Protein AF-A0A2K8MB98-F1 (afdb_monomer_lite)

Secondary structure (DSSP, 8-state):
-HHHHHHHHHHHHHHHHHTSPPPPEEEEEEE-----STT-GGGG-EEEEEEE-----TTHHHHHHHHHHHHHHHHHHHHHHHHHHHHHHHHHHHHH-

Radius of gyration: 26.53 Å; chains: 1; bounding box: 54×39×74 Å

Structure (mmCIF, N/CA/C/O backbone):
data_AF-A0A2K8MB98-F1
#
_entry.id   AF-A0A2K8MB98-F1
#
loop_
_atom_site.group_PDB
_atom_site.id
_atom_site.type_symbol
_atom_site.label_atom_id
_atom_site.label_alt_id
_atom_site.label_comp_id
_atom_site.label_asym_id
_atom_site.label_entity_id
_atom_site.label_seq_id
_atom_site.pdbx_PDB_ins_code
_atom_site.Cartn_x
_atom_site.Cartn_y
_atom_site.Cartn_z
_atom_site.occupancy
_atom_site.B_iso_or_equiv
_atom_site.auth_seq_id
_atom_site.auth_comp_id
_atom_site.auth_asym_id
_atom_site.auth_atom_id
_atom_site.pdbx_PDB_model_num
ATOM 1 N N . MET A 1 1 ? 19.313 7.470 -12.984 1.00 62.22 1 MET A N 1
ATOM 2 C CA . MET A 1 1 ? 19.087 6.049 -12.625 1.00 62.22 1 MET A CA 1
ATOM 3 C C . MET A 1 1 ? 18.358 5.920 -11.284 1.00 62.22 1 MET A C 1
ATOM 5 O O . MET A 1 1 ? 17.462 5.088 -11.174 1.00 62.22 1 MET A O 1
ATOM 9 N N . ASP A 1 2 ? 18.656 6.772 -10.298 1.00 79.69 2 ASP A N 1
ATOM 10 C CA . ASP A 1 2 ? 18.084 6.665 -8.943 1.00 79.69 2 ASP A CA 1
ATOM 11 C C . ASP A 1 2 ? 16.570 6.862 -8.855 1.00 79.69 2 ASP A C 1
ATOM 13 O O . ASP A 1 2 ? 15.906 6.108 -8.154 1.00 79.69 2 ASP A O 1
ATOM 17 N N . ALA A 1 3 ? 15.989 7.790 -9.619 1.00 80.25 3 ALA A N 1
ATOM 18 C CA . ALA A 1 3 ? 14.536 7.994 -9.628 1.00 80.25 3 ALA A CA 1
ATOM 19 C C . ALA A 1 3 ? 13.762 6.779 -10.183 1.00 80.25 3 ALA A C 1
ATOM 21 O O . ALA A 1 3 ? 12.695 6.418 -9.681 1.00 80.25 3 ALA A O 1
ATOM 22 N N . ALA A 1 4 ? 14.309 6.106 -11.202 1.00 83.12 4 ALA A N 1
ATOM 23 C CA . ALA A 1 4 ? 13.697 4.914 -11.784 1.00 83.12 4 ALA A CA 1
ATOM 24 C C . ALA A 1 4 ? 13.771 3.720 -10.820 1.00 83.12 4 ALA A C 1
ATOM 26 O O . ALA A 1 4 ? 12.771 3.032 -10.613 1.00 83.12 4 ALA A O 1
ATOM 27 N N . SER A 1 5 ? 14.925 3.521 -10.173 1.00 88.81 5 SER A N 1
ATOM 28 C CA . SER A 1 5 ? 15.093 2.467 -9.168 1.00 88.81 5 SER A CA 1
ATOM 29 C C . SER A 1 5 ? 14.262 2.737 -7.908 1.00 88.81 5 SER A C 1
ATOM 31 O O . SER A 1 5 ? 13.640 1.818 -7.380 1.00 88.81 5 SER A O 1
ATOM 33 N N . ALA A 1 6 ? 14.169 3.995 -7.467 1.00 92.19 6 ALA A N 1
ATOM 34 C CA . ALA A 1 6 ? 13.305 4.411 -6.366 1.00 92.19 6 ALA A CA 1
ATOM 35 C C . ALA A 1 6 ? 11.831 4.135 -6.671 1.00 92.19 6 ALA A C 1
ATOM 37 O O . ALA A 1 6 ? 11.122 3.621 -5.812 1.00 92.19 6 ALA A O 1
ATOM 38 N N . GLY A 1 7 ? 11.385 4.393 -7.904 1.00 92.31 7 GLY A N 1
ATOM 39 C CA . GLY A 1 7 ? 10.020 4.089 -8.325 1.00 92.31 7 GLY A CA 1
ATOM 40 C C . GLY A 1 7 ? 9.685 2.595 -8.293 1.00 92.31 7 GLY A C 1
ATOM 41 O O . GLY A 1 7 ? 8.595 2.236 -7.862 1.00 92.31 7 GLY A O 1
ATOM 42 N N . VAL A 1 8 ? 10.615 1.724 -8.700 1.00 94.88 8 VAL A N 1
ATOM 43 C CA . VAL A 1 8 ? 10.432 0.263 -8.591 1.00 94.88 8 VAL A CA 1
ATOM 44 C C . VAL A 1 8 ? 10.398 -0.170 -7.123 1.00 94.88 8 VAL A C 1
ATOM 46 O O . VAL A 1 8 ? 9.475 -0.871 -6.721 1.00 94.88 8 VAL A O 1
ATOM 49 N N . ARG A 1 9 ? 11.330 0.321 -6.292 1.00 95.94 9 ARG A N 1
ATOM 50 C CA . ARG A 1 9 ? 11.345 0.020 -4.849 1.00 95.94 9 ARG A CA 1
ATOM 51 C C . ARG A 1 9 ? 10.072 0.483 -4.139 1.00 95.94 9 ARG A C 1
ATOM 53 O O . ARG A 1 9 ? 9.574 -0.226 -3.268 1.00 95.94 9 ARG A O 1
ATOM 60 N N . ALA A 1 10 ? 9.551 1.654 -4.502 1.00 95.56 10 ALA A N 1
ATOM 61 C CA . ALA A 1 10 ? 8.300 2.176 -3.965 1.00 95.56 10 ALA A CA 1
ATOM 62 C C . ALA A 1 10 ? 7.120 1.269 -4.336 1.00 95.56 10 ALA A C 1
ATOM 64 O O . ALA A 1 10 ? 6.355 0.885 -3.456 1.00 95.56 10 ALA A O 1
ATOM 65 N N . ALA A 1 11 ? 7.025 0.849 -5.600 1.00 94.88 11 ALA A N 1
ATOM 66 C CA . ALA A 1 11 ? 5.961 -0.046 -6.042 1.00 94.88 11 ALA A CA 1
ATOM 67 C C . ALA A 1 11 ? 6.044 -1.435 -5.375 1.00 94.88 11 ALA A C 1
ATOM 69 O O . ALA A 1 11 ? 5.030 -1.978 -4.939 1.00 94.88 11 ALA A O 1
ATOM 70 N N . ASP A 1 12 ? 7.252 -1.977 -5.185 1.00 95.88 12 ASP A N 1
ATOM 71 C CA . ASP A 1 12 ? 7.463 -3.214 -4.422 1.00 95.88 12 ASP A CA 1
ATOM 72 C C . ASP A 1 12 ? 7.086 -3.063 -2.939 1.00 95.88 12 ASP A C 1
ATOM 74 O O . ASP A 1 12 ? 6.570 -3.997 -2.317 1.00 95.88 12 ASP A O 1
ATOM 78 N N . ALA A 1 13 ? 7.346 -1.898 -2.338 1.00 95.81 13 ALA A N 1
ATOM 79 C CA . ALA A 1 13 ? 6.919 -1.596 -0.975 1.00 95.81 13 ALA A CA 1
ATOM 80 C C . ALA A 1 13 ? 5.390 -1.498 -0.874 1.00 95.81 13 ALA A C 1
ATOM 82 O O . ALA A 1 13 ? 4.811 -2.072 0.047 1.00 95.81 13 ALA A O 1
ATOM 83 N N . GLN A 1 14 ? 4.731 -0.857 -1.842 1.00 94.00 14 GLN A N 1
ATOM 84 C CA . GLN A 1 14 ? 3.270 -0.776 -1.913 1.00 94.00 14 GLN A CA 1
ATOM 85 C C . GLN A 1 14 ? 2.629 -2.157 -2.083 1.00 94.00 14 GLN A C 1
ATOM 87 O O . GLN A 1 14 ? 1.670 -2.465 -1.377 1.00 94.00 14 GLN A O 1
ATOM 92 N N . ARG A 1 15 ? 3.194 -3.026 -2.936 1.00 95.19 15 ARG A N 1
ATOM 93 C CA . ARG A 1 15 ? 2.746 -4.422 -3.079 1.00 95.19 15 ARG A CA 1
ATOM 94 C C . ARG A 1 15 ? 2.805 -5.172 -1.749 1.00 95.19 15 ARG A C 1
ATOM 96 O O . ARG A 1 15 ? 1.839 -5.827 -1.371 1.00 95.19 15 ARG A O 1
ATOM 103 N N . ARG A 1 16 ? 3.913 -5.046 -1.011 1.00 94.31 16 ARG A N 1
ATOM 104 C CA . ARG A 1 16 ? 4.057 -5.674 0.315 1.00 94.31 16 ARG A CA 1
ATOM 105 C C . ARG A 1 16 ? 3.081 -5.094 1.338 1.00 94.31 16 ARG A C 1
ATOM 107 O O . ARG A 1 16 ? 2.469 -5.856 2.076 1.00 94.31 16 ARG A O 1
ATOM 114 N N . ALA A 1 17 ? 2.905 -3.775 1.360 1.00 93.06 17 ALA A N 1
ATOM 115 C CA . ALA A 1 17 ? 1.966 -3.116 2.263 1.00 93.06 17 ALA A CA 1
ATOM 116 C C . ALA A 1 17 ? 0.512 -3.538 1.994 1.00 93.06 17 ALA A C 1
ATOM 118 O O . ALA A 1 17 ? -0.246 -3.753 2.933 1.00 93.06 17 ALA A O 1
ATOM 119 N N . ALA A 1 18 ? 0.127 -3.724 0.728 1.00 93.25 18 ALA A N 1
ATOM 120 C CA . ALA A 1 18 ? -1.220 -4.149 0.351 1.00 93.25 18 ALA A CA 1
ATOM 121 C C . ALA A 1 18 ? -1.589 -5.554 0.860 1.00 93.25 18 ALA A C 1
ATOM 123 O O . ALA A 1 18 ? -2.773 -5.814 1.091 1.00 93.25 18 ALA A O 1
ATOM 124 N N . ALA A 1 19 ? -0.590 -6.427 1.049 1.00 90.25 19 ALA A N 1
ATOM 125 C CA . ALA A 1 19 ? -0.749 -7.767 1.616 1.00 90.25 19 ALA A CA 1
ATOM 126 C C . ALA A 1 19 ? -0.958 -7.767 3.142 1.00 90.25 19 ALA A C 1
ATOM 128 O O . ALA A 1 19 ? -1.361 -8.785 3.705 1.00 90.25 19 ALA A O 1
ATOM 129 N N . LEU A 1 20 ? -0.712 -6.641 3.817 1.00 92.44 20 LEU A N 1
ATOM 130 C CA . LEU A 1 20 ? -1.001 -6.493 5.240 1.00 92.44 20 LEU A CA 1
ATOM 131 C C . LEU A 1 20 ? -2.503 -6.271 5.462 1.00 92.44 20 LEU A C 1
ATOM 133 O O . LEU A 1 20 ? -3.230 -5.777 4.592 1.00 92.44 20 LEU A O 1
ATOM 137 N N . ARG A 1 21 ? -2.983 -6.655 6.649 1.00 88.88 21 ARG A N 1
ATOM 138 C CA . ARG A 1 21 ? -4.360 -6.360 7.060 1.00 88.88 21 ARG A CA 1
ATOM 139 C C . ARG A 1 21 ? -4.513 -4.869 7.380 1.00 88.88 21 ARG A C 1
ATOM 141 O O . ARG A 1 21 ? -3.525 -4.228 7.734 1.00 88.88 21 ARG A O 1
ATOM 148 N N . PRO A 1 22 ? -5.738 -4.319 7.289 1.00 89.88 22 PRO A N 1
ATOM 149 C CA . PRO A 1 22 ? -5.997 -2.957 7.735 1.00 89.88 22 PRO A CA 1
ATOM 150 C C . PRO A 1 22 ? -5.596 -2.767 9.202 1.00 89.88 22 PRO A C 1
ATOM 152 O O . PRO A 1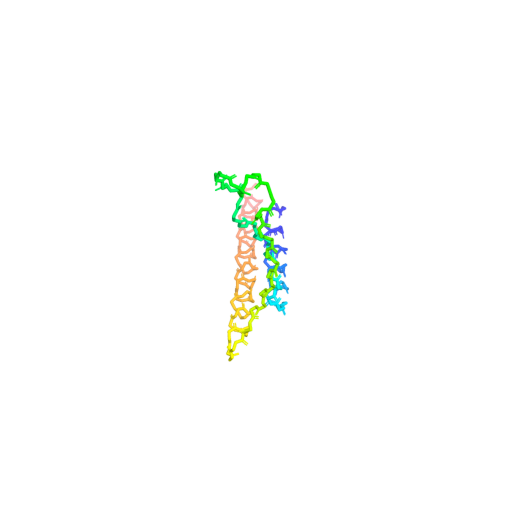 22 ? -5.953 -3.583 10.054 1.00 89.88 22 PRO A O 1
ATOM 155 N N . ASN A 1 23 ? -4.868 -1.688 9.485 1.00 89.50 23 ASN A N 1
ATOM 156 C CA . ASN A 1 23 ? -4.499 -1.330 10.850 1.00 89.50 23 ASN A CA 1
ATOM 157 C C . ASN A 1 23 ? -5.732 -0.809 11.609 1.00 89.50 23 ASN A C 1
ATOM 159 O O . ASN A 1 23 ? -6.539 -0.087 11.016 1.00 89.50 23 ASN A O 1
ATOM 163 N N . PRO A 1 24 ? -5.888 -1.141 12.901 1.00 92.12 24 PRO A N 1
ATOM 164 C CA . PRO A 1 24 ? -6.913 -0.523 13.732 1.00 92.12 24 PRO A CA 1
ATOM 165 C C . PRO A 1 24 ? -6.618 0.969 13.941 1.00 92.12 24 PRO A C 1
ATOM 167 O O . PRO A 1 24 ? -5.459 1.389 13.916 1.00 92.12 24 PRO A O 1
ATOM 170 N N . SER A 1 25 ? -7.659 1.760 14.188 1.00 92.50 25 SER A N 1
ATOM 171 C CA . SER A 1 25 ? -7.549 3.160 14.603 1.00 92.50 25 SER A CA 1
ATOM 172 C C . SER A 1 25 ? -8.040 3.336 16.036 1.00 92.50 25 SER A C 1
ATOM 174 O O . SER A 1 25 ? -9.005 2.693 16.451 1.00 92.50 25 SER A O 1
ATOM 176 N N . ILE A 1 26 ? -7.374 4.213 16.783 1.00 93.81 26 ILE A N 1
ATOM 177 C CA . ILE A 1 26 ? -7.780 4.639 18.124 1.00 93.81 26 ILE A CA 1
ATOM 178 C C . ILE A 1 26 ? -8.162 6.110 18.026 1.00 93.81 26 ILE A C 1
ATOM 180 O O . ILE A 1 26 ? -7.385 6.910 17.508 1.00 93.81 26 ILE A O 1
ATOM 184 N N . ASN A 1 27 ? -9.339 6.447 18.535 1.00 90.31 27 ASN A N 1
ATOM 185 C CA . ASN A 1 27 ? -9.861 7.803 18.572 1.00 90.31 27 ASN A CA 1
ATOM 186 C C . ASN A 1 27 ? -10.030 8.211 20.035 1.00 90.31 27 ASN A C 1
ATOM 188 O O . ASN A 1 27 ? -10.476 7.407 20.852 1.00 90.31 27 ASN A O 1
ATOM 192 N N . VAL A 1 28 ? -9.659 9.446 20.361 1.00 91.50 28 VAL A N 1
ATOM 193 C CA . VAL A 1 28 ? -9.842 10.031 21.691 1.00 91.50 28 VAL A CA 1
ATOM 194 C C . VAL A 1 28 ? -10.620 11.320 21.503 1.00 91.50 28 VAL A C 1
ATOM 196 O O . VAL A 1 28 ? -10.177 12.206 20.775 1.00 91.50 28 VAL A O 1
ATOM 199 N N . GLU A 1 29 ? -11.775 11.408 22.140 1.00 85.62 29 GLU A N 1
ATOM 200 C CA . GLU A 1 29 ? -12.695 12.533 22.043 1.00 85.62 29 GLU A CA 1
ATOM 201 C C . GLU A 1 29 ? -12.925 13.092 23.445 1.00 85.62 29 GLU A C 1
ATOM 203 O O . GLU A 1 29 ? -13.043 12.335 24.405 1.00 85.62 29 GLU A O 1
ATOM 208 N N . ALA A 1 30 ? -12.931 14.417 23.574 1.00 82.12 30 ALA A N 1
ATOM 209 C CA . ALA A 1 30 ? -13.251 15.106 24.815 1.00 82.12 30 ALA A CA 1
ATOM 210 C C . ALA A 1 30 ? -14.469 16.001 24.570 1.00 82.12 30 ALA A C 1
ATOM 212 O O . ALA A 1 30 ? -14.414 16.926 23.759 1.00 82.12 30 ALA A O 1
ATOM 213 N N . GLU A 1 31 ? -15.564 15.713 25.256 1.00 75.94 31 GLU A N 1
ATOM 214 C CA . GLU A 1 31 ? -16.849 16.395 25.143 1.00 75.94 31 GLU A CA 1
ATOM 215 C C . GLU A 1 31 ? -17.132 17.242 26.392 1.00 75.94 31 GLU A C 1
ATOM 217 O O . GLU A 1 31 ? -16.416 17.167 27.390 1.00 75.94 31 GLU A O 1
ATOM 222 N N . ASN A 1 32 ? -18.179 18.075 26.347 1.00 73.12 32 ASN A N 1
ATOM 223 C CA . ASN A 1 32 ? -18.659 18.878 27.487 1.00 73.12 32 ASN A CA 1
ATOM 224 C C . ASN A 1 32 ? -17.617 19.844 28.102 1.00 73.12 32 ASN A C 1
ATOM 226 O O . ASN A 1 32 ? -17.648 20.151 29.291 1.00 73.12 32 ASN A O 1
ATOM 230 N N . VAL A 1 33 ? -16.699 20.364 27.278 1.00 66.75 33 VAL A N 1
ATOM 231 C CA . VAL A 1 33 ? -15.548 21.181 27.720 1.00 66.75 33 VAL A CA 1
ATOM 232 C C . VAL A 1 33 ? -15.895 22.658 28.016 1.00 66.75 33 VAL A C 1
ATOM 234 O O . VAL A 1 33 ? -15.084 23.369 28.607 1.00 66.75 33 VAL A O 1
ATOM 237 N N . ILE A 1 34 ? -17.080 23.146 27.611 1.00 61.28 34 ILE A N 1
ATOM 238 C CA . ILE A 1 34 ? -17.519 24.551 27.765 1.00 61.28 34 ILE A CA 1
ATOM 239 C C . ILE A 1 34 ? -18.938 24.587 28.366 1.00 61.28 34 ILE A C 1
ATOM 241 O O . ILE A 1 34 ? -19.927 24.578 27.637 1.00 61.28 34 ILE A O 1
ATOM 245 N N . GLY A 1 35 ? -19.041 24.626 29.700 1.00 56.00 35 GLY A N 1
ATOM 246 C CA . GLY A 1 35 ? -20.294 24.798 30.455 1.00 56.00 35 GLY A CA 1
ATOM 247 C C . GLY A 1 35 ? -20.307 26.094 31.281 1.00 56.00 35 GLY A C 1
ATOM 248 O O . GLY A 1 35 ? -19.261 26.536 31.761 1.00 56.00 35 GLY A O 1
ATOM 249 N N . ASN A 1 36 ? -21.477 26.729 31.446 1.00 59.91 36 ASN A N 1
ATOM 250 C CA . ASN A 1 36 ? -21.678 27.872 32.354 1.00 59.91 36 ASN A CA 1
ATOM 251 C C . ASN A 1 36 ? -22.525 27.466 33.586 1.00 59.91 36 ASN A C 1
ATOM 253 O O . ASN A 1 36 ? -23.261 26.483 33.544 1.00 59.91 36 AS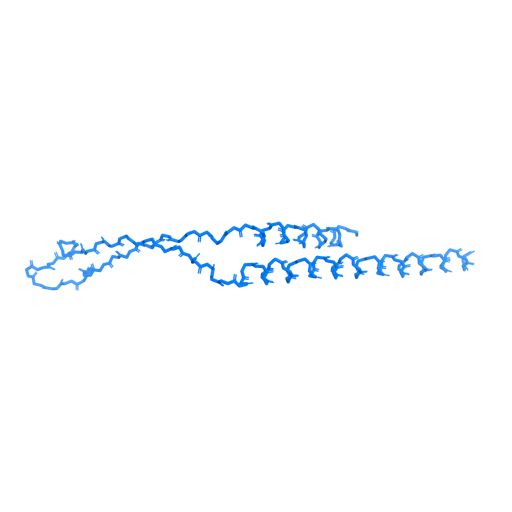N A O 1
ATOM 257 N N . GLY A 1 37 ? -22.398 28.189 34.708 1.00 61.62 37 GLY A N 1
ATOM 258 C CA . GLY A 1 37 ? -23.123 27.890 35.959 1.00 61.62 37 GLY A CA 1
ATOM 259 C C . GLY A 1 37 ? -22.419 26.871 36.873 1.00 61.62 37 GLY A C 1
ATOM 260 O O . GLY A 1 37 ? -21.193 26.843 36.927 1.00 61.62 37 GLY A O 1
ATOM 261 N N . ALA A 1 38 ? -23.175 26.040 37.608 1.00 60.69 38 ALA A N 1
ATOM 262 C CA . ALA A 1 38 ? -22.649 25.030 38.553 1.00 60.69 38 ALA A CA 1
ATOM 263 C C . ALA A 1 38 ? -21.781 23.921 37.904 1.00 60.69 38 ALA A C 1
ATOM 265 O O . ALA A 1 38 ? -21.201 23.106 38.616 1.00 60.69 38 ALA A O 1
ATOM 266 N N . TYR A 1 39 ? -21.669 23.924 36.571 1.00 55.38 39 TYR A N 1
ATOM 267 C CA . TYR A 1 39 ? -20.852 23.034 35.738 1.00 55.38 39 TYR A CA 1
ATOM 268 C C . TYR A 1 39 ? -19.720 23.806 35.035 1.00 55.38 39 TYR A C 1
ATOM 270 O O . TYR A 1 39 ? -19.517 23.683 33.827 1.00 55.38 39 TYR A O 1
ATOM 278 N N . SER A 1 40 ? -19.019 24.677 35.764 1.00 56.09 40 SER A N 1
ATOM 279 C CA . SER A 1 40 ? -17.909 25.458 35.212 1.00 56.09 40 SER A CA 1
ATOM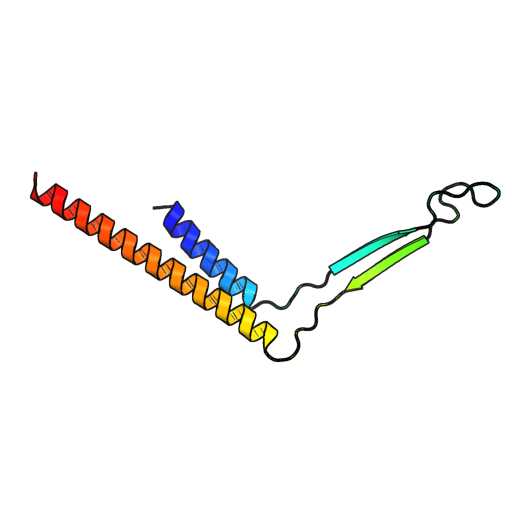 280 C C . SER A 1 40 ? -16.609 24.637 35.129 1.00 56.09 40 SER A C 1
ATOM 282 O O . SER A 1 40 ? -16.282 23.834 36.009 1.00 56.09 40 SER A O 1
ATOM 284 N N . GLY A 1 41 ? -15.843 24.853 34.055 1.00 60.03 41 GLY A N 1
ATOM 285 C CA . GLY A 1 41 ? -14.520 24.252 33.838 1.00 60.03 41 GLY A CA 1
ATOM 286 C C . GLY A 1 41 ? -14.538 22.824 33.272 1.00 60.03 41 GLY A C 1
ATOM 287 O O . GLY A 1 41 ? -15.536 22.363 32.735 1.00 60.03 41 GLY A O 1
ATOM 288 N N . LEU A 1 42 ? -13.414 22.108 33.407 1.00 61.19 42 LEU A N 1
ATOM 289 C CA . LEU A 1 42 ? -13.250 20.712 32.956 1.00 61.19 42 LEU A CA 1
ATOM 290 C C . LEU A 1 42 ? -13.999 19.690 33.836 1.00 61.19 42 LEU A C 1
ATOM 292 O O . LEU A 1 42 ? -13.893 18.491 33.612 1.00 61.19 42 LEU A O 1
ATOM 296 N N . SER A 1 43 ? -14.728 20.149 34.856 1.00 63.06 43 SER A N 1
ATOM 297 C CA . SER A 1 43 ? -15.413 19.302 35.843 1.00 63.06 43 SER A CA 1
ATOM 298 C C . SER A 1 43 ? -16.533 18.443 35.242 1.00 63.06 43 SER A C 1
ATOM 300 O O . SER A 1 43 ? -16.863 17.401 35.800 1.00 63.06 43 SER A O 1
ATOM 302 N N . SER A 1 44 ? -17.083 18.864 34.098 1.00 63.81 44 SER A N 1
ATOM 303 C CA . SER A 1 44 ? -18.083 18.128 33.317 1.00 63.81 44 SER A CA 1
ATOM 304 C C . SER A 1 44 ? -17.509 17.500 32.042 1.00 63.81 44 SER A C 1
ATOM 306 O O . SER A 1 44 ? -18.278 16.930 31.270 1.00 63.81 44 SER A O 1
ATOM 308 N N . ALA A 1 45 ? -16.200 17.626 31.788 1.00 68.06 45 ALA A N 1
ATOM 309 C CA . ALA A 1 45 ? -15.603 17.144 30.551 1.00 68.06 45 ALA A CA 1
ATOM 310 C C . ALA A 1 45 ? -15.616 15.610 30.514 1.00 68.06 45 ALA A C 1
ATOM 312 O O . ALA A 1 45 ? -15.102 14.952 31.420 1.00 68.06 45 ALA A O 1
ATOM 313 N N . GLU A 1 46 ? -16.185 15.040 29.458 1.00 76.12 46 GLU A N 1
ATOM 314 C CA . GLU A 1 46 ? -16.244 13.594 29.253 1.00 76.12 46 GLU A CA 1
ATOM 315 C C . GLU A 1 46 ? -15.169 13.200 28.246 1.00 76.12 46 GLU A C 1
ATOM 317 O O . GLU A 1 46 ? -15.071 13.807 27.188 1.00 76.12 46 GLU A O 1
ATOM 322 N N . THR A 1 47 ? -14.317 12.229 28.575 1.00 83.94 47 THR A N 1
ATOM 323 C CA . THR A 1 47 ? -13.297 11.726 27.644 1.00 83.94 47 THR A CA 1
ATOM 324 C C . THR A 1 47 ? -13.667 10.323 27.193 1.00 83.94 47 THR A C 1
ATOM 326 O O . THR A 1 47 ? -13.686 9.395 28.000 1.00 83.94 47 THR A O 1
ATOM 329 N N . THR A 1 48 ? -13.895 10.162 25.896 1.00 88.88 48 THR A N 1
ATOM 330 C CA . THR A 1 48 ? -14.252 8.898 25.257 1.00 88.88 48 THR A CA 1
ATOM 331 C C . THR A 1 48 ? -13.076 8.384 24.441 1.00 88.88 48 THR A C 1
ATOM 333 O O . THR A 1 48 ? -12.522 9.092 23.602 1.00 88.88 48 THR A O 1
ATOM 336 N N . VAL A 1 49 ? -12.688 7.127 24.669 1.00 91.88 49 VAL A N 1
ATOM 337 C CA . VAL A 1 49 ? -11.672 6.436 23.866 1.00 91.88 49 VAL A CA 1
ATOM 338 C C . VAL A 1 49 ? -12.346 5.329 23.065 1.00 91.88 49 VAL A C 1
ATOM 340 O O . VAL A 1 49 ? -12.894 4.386 23.630 1.00 91.88 49 VAL A O 1
ATOM 343 N N . GLY A 1 50 ? -12.292 5.439 21.741 1.00 91.94 50 GLY A N 1
ATOM 344 C CA . GLY A 1 50 ? -12.837 4.463 20.804 1.00 91.94 50 GLY A CA 1
ATOM 345 C C . GLY A 1 50 ? -11.739 3.715 20.051 1.00 91.94 50 GLY A C 1
ATOM 346 O O . GLY A 1 50 ? -10.693 4.275 19.733 1.00 91.94 50 GLY A O 1
ATOM 347 N N . MET A 1 51 ? -11.990 2.451 19.708 1.00 92.94 51 MET A N 1
ATOM 348 C CA . MET A 1 51 ? -11.151 1.670 18.795 1.00 92.94 51 MET A CA 1
ATOM 349 C C . MET A 1 51 ? -11.999 1.175 17.625 1.00 92.94 51 MET A C 1
ATOM 351 O O . MET A 1 51 ? -13.092 0.654 17.825 1.00 92.94 51 MET A O 1
ATOM 355 N N . SER A 1 52 ? -11.487 1.303 16.403 1.00 92.25 52 SER A N 1
ATOM 356 C CA . SER A 1 52 ? -12.136 0.807 15.186 1.00 92.25 52 SER A CA 1
ATOM 357 C C . SER A 1 52 ? -11.206 -0.126 14.420 1.00 92.25 52 SER A C 1
ATOM 359 O O . SER A 1 52 ? -10.044 0.199 14.188 1.00 92.25 52 SER A O 1
ATOM 361 N N . LEU A 1 53 ? -11.717 -1.286 13.997 1.00 91.75 53 LEU A N 1
ATOM 362 C CA . LEU A 1 53 ? -10.985 -2.234 13.157 1.00 91.75 53 LEU A CA 1
ATOM 363 C C . LEU A 1 53 ? -11.762 -2.494 11.858 1.00 91.75 53 LEU A C 1
ATOM 365 O O . LEU A 1 53 ? -12.870 -3.035 11.914 1.00 91.75 53 LEU A O 1
ATOM 369 N N . PRO A 1 54 ? -11.194 -2.178 10.680 1.00 89.31 54 PRO A N 1
ATOM 370 C CA . PRO A 1 54 ? -11.844 -2.483 9.415 1.00 89.31 54 PRO A CA 1
ATOM 371 C C . PRO A 1 54 ? -11.874 -3.997 9.176 1.00 89.31 54 PRO A C 1
ATOM 373 O O . PRO A 1 54 ? -10.832 -4.642 9.033 1.00 89.31 54 PRO A O 1
ATOM 376 N N . LEU A 1 55 ? -13.075 -4.567 9.080 1.00 88.56 55 LEU A N 1
ATOM 377 C CA . LEU A 1 55 ? -13.263 -5.956 8.672 1.00 88.56 55 LEU A CA 1
ATOM 378 C C . LEU A 1 55 ? -13.540 -6.021 7.170 1.00 88.56 55 LEU A C 1
ATOM 380 O O . LEU A 1 55 ? -14.596 -5.620 6.681 1.00 88.56 55 LEU A O 1
ATOM 384 N N . GLU A 1 56 ? -12.570 -6.535 6.419 1.00 89.38 56 GLU A N 1
ATOM 385 C CA . GLU A 1 56 ? -12.739 -6.762 4.988 1.00 89.38 56 GLU A CA 1
ATOM 386 C C . GLU A 1 56 ? -13.570 -8.016 4.736 1.00 89.38 56 GLU A C 1
ATOM 388 O O . GLU A 1 56 ? -13.147 -9.127 5.048 1.00 89.38 56 GLU A O 1
ATOM 393 N N . LEU A 1 57 ? -14.749 -7.824 4.148 1.00 89.00 57 LEU A N 1
ATOM 394 C CA . LEU A 1 57 ? -15.667 -8.899 3.789 1.00 89.00 57 LEU A CA 1
ATOM 395 C C . LEU A 1 57 ? -15.474 -9.324 2.328 1.00 89.00 57 LEU A C 1
ATOM 397 O O . LEU A 1 57 ? -15.229 -8.492 1.446 1.00 89.00 57 LEU A O 1
ATOM 401 N N . GLY A 1 58 ? -15.630 -10.624 2.072 1.00 91.19 58 GLY A N 1
ATOM 402 C CA . GLY A 1 58 ? -15.554 -11.204 0.732 1.00 91.19 58 GLY A CA 1
ATOM 403 C C . GLY A 1 58 ? -14.204 -10.955 0.050 1.00 91.19 58 GLY A C 1
ATOM 404 O O . GLY A 1 58 ? -13.144 -11.162 0.631 1.00 91.19 58 GLY A O 1
ATOM 405 N N . GLY A 1 59 ? -14.239 -10.502 -1.206 1.00 92.12 59 GLY A N 1
ATOM 406 C CA . GLY A 1 59 ? -13.052 -10.342 -2.054 1.00 92.12 59 GLY A CA 1
ATOM 407 C C . GLY A 1 59 ? -12.285 -9.020 -1.920 1.00 92.12 59 GLY A C 1
ATOM 408 O O . GLY A 1 59 ? -11.367 -8.805 -2.709 1.00 92.12 59 GLY A O 1
ATOM 409 N N . LYS A 1 60 ? -12.635 -8.124 -0.983 1.00 91.69 60 LYS A N 1
ATOM 410 C CA . LYS A 1 60 ? -12.040 -6.771 -0.887 1.00 91.69 60 LYS A CA 1
AT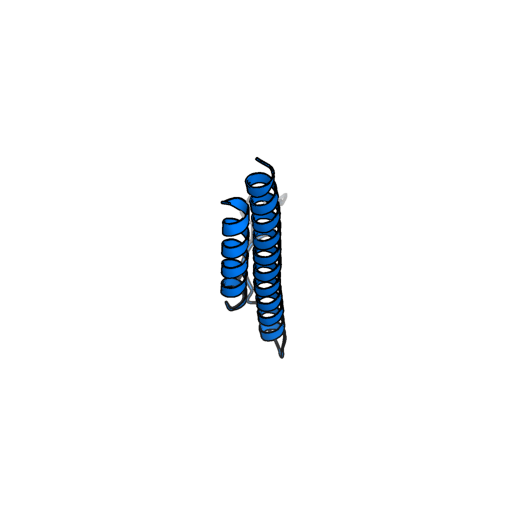OM 411 C C . LYS A 1 60 ? -10.526 -6.794 -0.654 1.00 91.69 60 LYS A C 1
ATOM 413 O O . LYS A 1 60 ? -9.791 -6.139 -1.391 1.00 91.69 60 LYS A O 1
ATOM 418 N N . GLY A 1 61 ? -10.062 -7.620 0.287 1.00 91.81 61 GLY A N 1
ATOM 419 C CA . GLY A 1 61 ? -8.630 -7.769 0.564 1.00 91.81 61 GLY A CA 1
ATOM 420 C C . GLY A 1 61 ? -7.864 -8.306 -0.649 1.00 91.81 61 GLY A C 1
ATOM 421 O O . GLY A 1 61 ? -6.862 -7.727 -1.063 1.00 91.81 61 GLY A O 1
ATOM 422 N N . ALA A 1 62 ? -8.390 -9.350 -1.299 1.00 92.50 62 ALA A N 1
ATOM 423 C CA . ALA A 1 62 ? -7.790 -9.912 -2.510 1.00 92.50 62 ALA A CA 1
ATOM 424 C C . ALA A 1 62 ? -7.780 -8.912 -3.682 1.00 92.50 62 ALA A C 1
ATOM 426 O O . ALA A 1 62 ? -6.820 -8.864 -4.446 1.00 92.50 62 ALA A O 1
ATOM 427 N N . ALA A 1 63 ? -8.824 -8.089 -3.823 1.00 93.69 63 ALA A N 1
ATOM 428 C CA . ALA A 1 63 ? -8.872 -7.034 -4.831 1.00 93.69 63 ALA A CA 1
ATOM 429 C C . ALA A 1 63 ? -7.805 -5.957 -4.580 1.00 93.69 63 ALA A C 1
ATOM 431 O O . ALA A 1 63 ? -7.119 -5.568 -5.523 1.00 93.69 63 ALA A O 1
ATOM 432 N N . ARG A 1 64 ? -7.607 -5.532 -3.322 1.00 92.62 64 ARG A N 1
ATOM 433 C CA . ARG A 1 64 ? -6.533 -4.593 -2.958 1.00 92.62 64 ARG A CA 1
ATOM 434 C C . ARG A 1 64 ? -5.158 -5.140 -3.346 1.00 92.62 64 ARG A C 1
ATOM 436 O O . ARG A 1 64 ? -4.379 -4.422 -3.969 1.00 92.62 64 ARG A O 1
ATOM 443 N N . VAL A 1 65 ? -4.876 -6.399 -3.006 1.00 94.94 65 VAL A N 1
ATOM 444 C CA . VAL A 1 65 ? -3.590 -7.044 -3.326 1.00 94.94 65 VAL A CA 1
ATOM 445 C C . VAL A 1 65 ? -3.371 -7.103 -4.837 1.00 94.94 65 VAL A C 1
ATOM 447 O O . VAL A 1 65 ? -2.342 -6.629 -5.311 1.00 94.94 65 VAL A O 1
ATOM 450 N N . ARG A 1 66 ? -4.363 -7.568 -5.608 1.00 96.06 66 ARG A N 1
ATOM 451 C CA . ARG A 1 66 ? 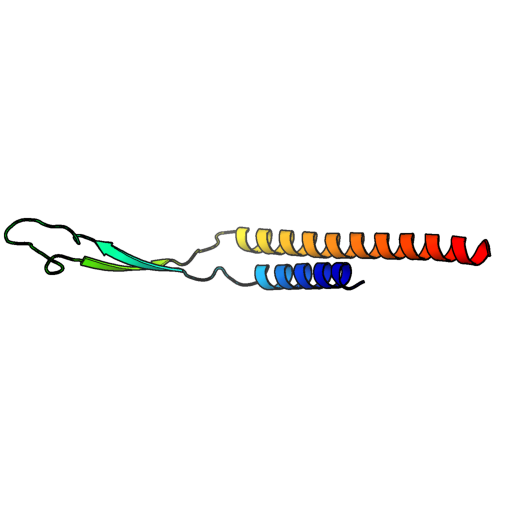-4.253 -7.660 -7.074 1.00 96.06 66 ARG A CA 1
ATOM 452 C C . ARG A 1 66 ? -3.997 -6.314 -7.749 1.00 96.06 66 ARG A C 1
ATOM 454 O O . ARG A 1 66 ? -3.240 -6.247 -8.712 1.00 96.06 66 ARG A O 1
ATOM 461 N N . VAL A 1 67 ? -4.614 -5.235 -7.261 1.00 96.19 67 VAL A N 1
ATOM 462 C CA . VAL A 1 67 ? -4.358 -3.886 -7.792 1.00 96.19 67 VAL A CA 1
ATOM 463 C C . VAL A 1 67 ? -2.910 -3.470 -7.531 1.00 96.19 67 VAL A C 1
ATOM 465 O O . VAL A 1 67 ? -2.252 -2.965 -8.439 1.00 96.19 67 VAL A O 1
ATOM 468 N N . ALA A 1 68 ? -2.393 -3.711 -6.325 1.00 95.62 68 ALA A N 1
ATOM 469 C CA . ALA A 1 68 ? -1.014 -3.372 -5.985 1.00 95.62 68 ALA A CA 1
ATOM 470 C C . ALA A 1 68 ? 0.012 -4.209 -6.776 1.00 95.62 68 ALA A C 1
ATOM 472 O O . ALA A 1 68 ? 1.031 -3.678 -7.216 1.00 95.62 68 ALA A O 1
ATOM 473 N N . GLU A 1 69 ? -0.271 -5.493 -7.011 1.00 96.81 69 GLU A N 1
ATOM 474 C CA . GLU A 1 69 ? 0.528 -6.359 -7.888 1.00 96.81 69 GLU A CA 1
ATOM 475 C C . GLU A 1 69 ? 0.564 -5.824 -9.324 1.00 96.81 69 GLU A C 1
ATOM 477 O O . GLU A 1 69 ? 1.643 -5.601 -9.872 1.00 96.81 69 GLU A O 1
ATOM 482 N N . ALA A 1 70 ? -0.602 -5.515 -9.902 1.00 97.12 70 ALA A N 1
ATOM 483 C CA . ALA A 1 70 ? -0.695 -4.977 -11.256 1.00 97.12 70 ALA A CA 1
ATOM 484 C C . ALA A 1 70 ? 0.056 -3.641 -11.413 1.00 97.12 70 ALA A C 1
ATOM 486 O O . ALA A 1 70 ? 0.711 -3.405 -12.432 1.00 97.12 70 ALA A O 1
ATOM 487 N N . GLN A 1 71 ? -0.003 -2.772 -10.400 1.00 96.62 71 GLN A N 1
ATOM 488 C CA . GLN A 1 71 ? 0.734 -1.506 -10.387 1.00 96.62 71 GLN A CA 1
ATOM 489 C C . GLN A 1 71 ? 2.252 -1.718 -10.337 1.00 96.62 71 GLN A C 1
ATOM 491 O O . GLN A 1 71 ? 2.984 -1.045 -11.068 1.00 96.62 71 GLN A O 1
ATOM 496 N N . ALA A 1 72 ? 2.735 -2.659 -9.521 1.00 96.56 72 ALA A N 1
ATOM 497 C CA . ALA A 1 72 ? 4.158 -2.986 -9.442 1.00 96.56 72 ALA A CA 1
ATOM 498 C C . ALA A 1 72 ? 4.693 -3.550 -10.765 1.00 96.56 72 ALA A C 1
ATOM 500 O O . ALA A 1 72 ? 5.723 -3.089 -11.269 1.00 96.56 72 ALA A O 1
ATOM 501 N N . ASP A 1 73 ? 3.949 -4.469 -11.379 1.00 97.00 73 ASP A N 1
ATOM 502 C CA . ASP A 1 73 ? 4.306 -5.058 -12.669 1.00 97.00 73 ASP A CA 1
ATOM 503 C C . ASP A 1 73 ? 4.346 -4.011 -13.784 1.00 97.00 73 ASP A C 1
ATOM 505 O O . ASP A 1 73 ? 5.282 -3.979 -14.591 1.00 97.00 73 ASP A O 1
ATOM 509 N N . LEU A 1 74 ? 3.356 -3.115 -13.820 1.00 96.88 74 LEU A N 1
ATOM 510 C CA . LEU A 1 74 ? 3.330 -2.008 -14.770 1.00 96.88 74 LEU A CA 1
ATOM 511 C C . LEU A 1 74 ? 4.533 -1.081 -14.573 1.00 96.88 74 LEU A C 1
ATOM 513 O O . LEU A 1 74 ? 5.211 -0.737 -15.545 1.00 96.88 74 LEU A O 1
ATOM 517 N N . ARG A 1 75 ? 4.845 -0.708 -13.325 1.00 96.69 75 ARG A N 1
ATOM 518 C CA . ARG A 1 75 ? 5.985 0.167 -13.020 1.00 96.69 75 ARG A CA 1
ATOM 519 C C . ARG A 1 75 ? 7.302 -0.440 -13.493 1.00 96.69 75 ARG A C 1
ATOM 521 O O . ARG A 1 75 ? 8.141 0.287 -14.032 1.00 96.69 75 ARG A O 1
ATOM 528 N N . LEU A 1 76 ? 7.474 -1.750 -13.317 1.00 96.12 76 LEU A N 1
ATOM 529 C CA . LEU A 1 76 ? 8.646 -2.481 -13.788 1.00 96.12 76 LEU A CA 1
ATOM 530 C C . LEU A 1 76 ? 8.730 -2.499 -15.320 1.00 96.12 76 LEU A C 1
ATOM 532 O O . LEU A 1 76 ? 9.794 -2.205 -15.867 1.00 96.12 76 LEU A O 1
ATOM 536 N N . LYS A 1 77 ? 7.622 -2.796 -16.013 1.00 97.25 77 LYS A N 1
ATOM 537 C CA . LYS A 1 77 ? 7.555 -2.800 -17.486 1.00 97.25 77 LYS A CA 1
ATOM 538 C C . LYS A 1 77 ? 7.941 -1.445 -18.079 1.00 97.25 77 LYS A C 1
ATOM 540 O O . LYS A 1 77 ? 8.786 -1.396 -18.968 1.00 97.25 77 LYS A O 1
ATOM 545 N N . VAL A 1 78 ? 7.389 -0.354 -17.544 1.00 96.12 78 VAL A N 1
ATOM 546 C CA . VAL A 1 78 ? 7.691 1.013 -18.005 1.00 96.12 78 VAL A CA 1
ATOM 547 C C . VAL A 1 78 ? 9.166 1.358 -17.792 1.00 96.12 78 VAL A C 1
ATOM 549 O O . VAL A 1 78 ? 9.813 1.869 -18.703 1.00 96.12 78 VAL A O 1
ATOM 552 N N . THR A 1 79 ? 9.729 1.044 -16.619 1.00 95.62 79 THR A N 1
ATOM 553 C CA . THR A 1 79 ? 11.157 1.290 -16.349 1.00 95.62 79 THR A CA 1
ATOM 554 C C . THR A 1 79 ? 12.061 0.525 -17.312 1.00 95.62 79 THR A C 1
ATOM 556 O O . THR A 1 79 ? 13.051 1.079 -17.783 1.00 95.62 79 THR A O 1
ATOM 559 N N . ARG A 1 80 ? 11.735 -0.739 -17.611 1.00 95.19 80 ARG A N 1
ATOM 560 C CA . ARG A 1 80 ? 12.509 -1.554 -18.557 1.00 95.19 80 ARG A CA 1
ATOM 561 C C . ARG A 1 80 ? 12.464 -0.969 -19.964 1.00 95.19 80 ARG A C 1
ATOM 563 O O . ARG A 1 80 ? 13.520 -0.685 -20.510 1.00 95.19 80 ARG A O 1
ATOM 570 N N . ALA A 1 81 ? 11.269 -0.684 -20.481 1.00 95.50 81 ALA A N 1
ATOM 571 C CA . ALA A 1 81 ? 11.105 -0.106 -21.814 1.00 95.50 81 ALA A CA 1
ATOM 572 C C . ALA A 1 81 ? 11.873 1.219 -21.978 1.00 95.50 81 ALA A C 1
ATOM 574 O O . ALA A 1 81 ? 12.522 1.434 -22.997 1.00 95.50 81 ALA A O 1
ATOM 575 N N . PHE A 1 82 ? 11.858 2.076 -20.952 1.00 93.00 82 PHE A N 1
ATOM 576 C CA . PHE A 1 82 ? 12.629 3.320 -20.949 1.00 93.00 82 PHE A CA 1
ATOM 577 C C . PHE A 1 82 ? 14.146 3.083 -20.954 1.00 93.00 82 PHE A C 1
ATOM 579 O O . PHE A 1 82 ? 14.891 3.765 -21.655 1.00 93.00 82 PHE A O 1
ATOM 586 N N . ASN A 1 83 ? 14.631 2.120 -20.167 1.00 93.25 83 ASN A N 1
ATOM 587 C CA . ASN A 1 83 ? 16.054 1.784 -20.164 1.00 93.25 83 ASN A CA 1
ATOM 588 C C . ASN A 1 83 ? 16.497 1.211 -21.516 1.00 93.25 83 ASN A C 1
ATOM 590 O O . ASN A 1 83 ? 17.588 1.543 -21.981 1.00 93.25 83 ASN A O 1
ATOM 594 N N . ASP A 1 84 ? 15.651 0.399 -22.151 1.00 95.06 84 ASP A N 1
ATOM 595 C CA . ASP A 1 84 ? 15.917 -0.185 -23.464 1.00 95.06 84 ASP A CA 1
ATOM 596 C C . ASP A 1 84 ? 15.976 0.894 -24.554 1.00 95.06 84 ASP A C 1
ATOM 598 O O . ASP A 1 84 ? 16.911 0.895 -25.359 1.00 95.06 84 ASP A O 1
ATOM 602 N N . SER A 1 85 ? 15.048 1.860 -24.545 1.00 94.38 85 SER A N 1
ATOM 603 C CA . SER A 1 85 ? 15.072 2.986 -25.488 1.00 94.38 85 SER A CA 1
ATOM 604 C C . SER A 1 85 ? 16.294 3.881 -25.273 1.00 94.38 85 SER A C 1
ATOM 606 O O . SER A 1 85 ? 17.008 4.185 -26.226 1.00 94.38 85 SER A O 1
ATOM 608 N N . ALA A 1 86 ? 16.615 4.220 -24.021 1.00 93.25 86 ALA A N 1
ATOM 609 C CA . ALA A 1 86 ? 17.793 5.023 -23.695 1.00 93.25 86 ALA A CA 1
ATOM 610 C C . ALA A 1 86 ? 19.107 4.314 -24.071 1.00 93.25 86 ALA A C 1
ATOM 612 O O . ALA A 1 86 ? 20.088 4.956 -24.450 1.00 93.25 86 ALA A O 1
ATOM 613 N N . ALA A 1 87 ? 19.163 2.984 -23.960 1.00 92.94 87 ALA A N 1
ATOM 614 C CA . ALA A 1 87 ? 20.304 2.205 -24.425 1.00 92.94 87 ALA A CA 1
ATOM 615 C C . ALA A 1 87 ? 20.407 2.208 -25.958 1.00 92.94 87 ALA A C 1
ATOM 617 O O . ALA A 1 87 ? 21.511 2.338 -26.484 1.00 92.94 87 ALA A O 1
ATOM 618 N N . ALA A 1 88 ? 19.283 2.092 -26.671 1.00 93.69 88 ALA A N 1
ATOM 619 C CA . ALA A 1 88 ? 19.253 2.154 -28.130 1.00 93.69 88 ALA A CA 1
ATOM 620 C C . ALA A 1 88 ? 19.727 3.519 -28.657 1.00 93.69 88 ALA A C 1
ATOM 622 O O . ALA A 1 88 ? 20.585 3.561 -29.536 1.00 93.69 88 ALA A O 1
ATOM 623 N N . GLU A 1 89 ? 19.256 4.620 -28.065 1.00 94.12 89 GLU A N 1
ATOM 624 C CA . GLU A 1 89 ? 19.698 5.977 -28.412 1.00 94.12 89 GLU A CA 1
ATOM 625 C C . GLU A 1 89 ? 21.208 6.154 -28.216 1.00 94.12 89 GLU A C 1
ATOM 627 O O . GLU A 1 89 ? 21.898 6.633 -29.114 1.00 94.12 89 GLU A O 1
ATOM 632 N N . ARG A 1 90 ? 21.760 5.691 -27.084 1.00 93.31 90 ARG A N 1
ATOM 633 C CA . ARG A 1 90 ? 23.211 5.755 -26.830 1.00 93.31 90 ARG A CA 1
ATOM 634 C C . ARG A 1 90 ? 24.026 4.962 -27.847 1.00 93.31 90 ARG A C 1
ATOM 636 O O . ARG A 1 90 ? 25.074 5.434 -28.271 1.00 93.31 90 ARG A O 1
ATOM 643 N N . ARG A 1 91 ? 23.560 3.774 -28.252 1.00 93.38 91 ARG A N 1
ATOM 644 C CA . ARG A 1 91 ? 24.242 2.977 -29.289 1.00 93.38 91 ARG A CA 1
ATOM 645 C C . ARG A 1 91 ? 24.277 3.715 -30.624 1.00 93.38 91 ARG A C 1
ATOM 647 O O . ARG A 1 91 ? 25.304 3.684 -31.287 1.00 93.38 91 ARG A O 1
ATOM 654 N N . LEU A 1 92 ? 23.190 4.394 -30.999 1.00 93.25 92 LEU A N 1
ATOM 655 C CA . LEU A 1 92 ? 23.148 5.190 -32.229 1.00 93.25 92 LEU A CA 1
ATOM 656 C C . LEU A 1 92 ? 24.118 6.373 -32.187 1.00 93.25 92 LEU A C 1
ATOM 658 O O . LEU A 1 92 ? 24.733 6.674 -33.205 1.00 93.25 92 LEU A O 1
ATOM 662 N N . VAL A 1 93 ? 24.276 7.021 -31.029 1.00 94.94 93 VAL A N 1
ATOM 663 C CA . VAL A 1 93 ? 25.255 8.105 -30.855 1.00 94.94 93 VAL A CA 1
ATOM 664 C C . VAL A 1 93 ? 26.682 7.584 -31.021 1.00 94.94 93 VAL A C 1
ATOM 666 O O . VAL A 1 93 ? 27.423 8.146 -31.814 1.00 94.94 93 VAL A O 1
ATOM 669 N N . ILE A 1 94 ? 27.038 6.476 -30.359 1.00 94.25 94 ILE A N 1
ATOM 670 C CA . ILE A 1 94 ? 28.386 5.881 -30.448 1.00 94.25 94 ILE A CA 1
ATOM 671 C C . ILE A 1 94 ? 28.729 5.450 -31.878 1.00 94.25 94 ILE A C 1
ATOM 673 O O . ILE A 1 94 ? 29.869 5.570 -32.289 1.00 94.25 94 ILE A O 1
ATOM 677 N N . VAL A 1 95 ? 27.759 4.936 -32.640 1.00 91.94 95 VAL A N 1
ATOM 678 C CA . VAL A 1 95 ? 27.975 4.524 -34.042 1.00 91.94 95 VAL A CA 1
ATOM 679 C C . VAL A 1 95 ? 28.138 5.725 -34.987 1.00 91.94 95 VAL A C 1
ATOM 681 O O . VAL A 1 95 ? 28.617 5.563 -36.107 1.00 91.94 95 VAL A O 1
ATOM 684 N N . ARG A 1 96 ? 27.696 6.918 -34.574 1.00 84.19 96 ARG A N 1
ATOM 685 C CA . ARG A 1 96 ? 27.743 8.142 -35.383 1.00 84.19 96 ARG A CA 1
ATOM 686 C C . ARG A 1 96 ? 29.028 8.956 -35.175 1.00 84.19 96 ARG A C 1
ATOM 688 O O . ARG A 1 96 ? 29.316 9.802 -36.021 1.00 84.19 96 ARG A O 1
ATOM 695 N N . GLU A 1 97 ? 29.742 8.725 -34.076 1.00 67.00 97 GLU A N 1
ATOM 696 C CA . GLU A 1 97 ? 31.102 9.229 -33.816 1.00 67.00 97 GLU A CA 1
ATOM 697 C C . GLU A 1 97 ? 32.161 8.306 -34.434 1.00 67.00 97 GLU A C 1
ATOM 699 O O . GLU A 1 97 ? 33.163 8.852 -34.948 1.00 67.00 97 GLU A O 1
#

Organism: NCBI:txid1327635

InterPro domains:
  IPR003423 Outer membrane efflux protein [PF02321] (2-80)

Sequence (97 aa):
MDAASAGVRAADAQRRAAALRPNPSINVEAENVIGNGAYSGLSSAETTVGMSLPLELGGKGAARVRVAEAQAD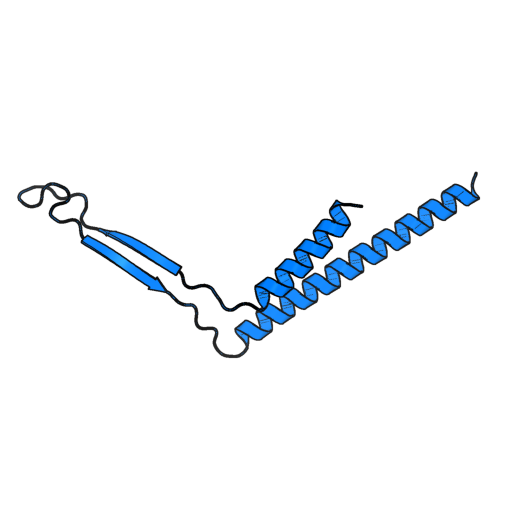LRLKVTRAFNDSAAAERRLVIVRE

pLDDT: mean 87.14, std 11.97, range [55.38, 97.25]

Foldseek 3Di:
DVVLVVLLVVLVVQLVVLLDADDKDKDKDWPPQDDDDPSDGCNPIDIDIDIGGDDDPDCPSVVSNVVSVVSSVVSVVVSVVVVVVVVVVVVVVVVVD